Protein AF-A0A3N0ZFH2-F1 (afdb_monomer_lite)

Secondary structure (DSSP, 8-state):
----SSSSSSSSS----------------------SS------PPEE--EEEETTS-EEEEEE-SS--TT-EEEEEEE-TTS-EEEE-EEEEETTTTEEEEEE-GGGGTTPPSEEEEEEEEEE-TT--EEEEEEEEEEEE-

Foldseek 3Di:
DDPPPPPPPPPDPDDDDDDDDDDDDDDDDDDDDDDDDDPPPVLDAAEDEEEDELQDKDKDKDADPDQCVQKDKWKFKAAPVGDTLDTWDWDADRVRRMIMTIDHSVSSPPPDFAKIKIWMWIAGPVRDIDTRHIYIYTYDD

Sequence (141 aa):
MPKFFQIFKQKVCQLVLNLVFPFVFGVYPVFSQFRNAHWMRKMEPARYNIVVRRYVDHAILFGFPYDIAPYTFYAFVLDFDGNTKLSYSVQKDTINNIVQIRASRNDFANMEVGKYRWTFLQEDTAGFRVELVNGIWELQK

pLDDT: mean 70.94, std 24.06, range [27.39, 93.69]

Structure (mmCIF, N/CA/C/O backbone):
data_AF-A0A3N0ZFH2-F1
#
_entry.id   AF-A0A3N0ZFH2-F1
#
loop_
_atom_site.group_PDB
_atom_site.id
_atom_site.type_symbol
_atom_site.label_atom_id
_atom_site.label_alt_id
_atom_site.label_comp_id
_atom_site.label_asym_id
_atom_site.label_entity_id
_atom_site.label_seq_id
_atom_site.pdbx_PDB_ins_code
_atom_site.Cartn_x
_atom_site.Cartn_y
_atom_site.Cartn_z
_atom_site.occupancy
_atom_site.B_iso_or_equiv
_atom_site.auth_seq_id
_atom_site.auth_comp_id
_atom_site.auth_asym_id
_atom_site.auth_atom_id
_atom_site.pdbx_PDB_model_num
ATOM 1 N N . MET A 1 1 ? 0.952 -60.538 11.825 1.00 36.00 1 MET A N 1
ATOM 2 C CA . MET A 1 1 ? 1.764 -59.321 11.578 1.00 36.00 1 MET A CA 1
ATOM 3 C C . MET A 1 1 ? 1.663 -58.944 10.097 1.00 36.00 1 MET A C 1
ATOM 5 O O . MET A 1 1 ? 1.460 -59.843 9.292 1.00 36.00 1 MET A O 1
ATOM 9 N N . PRO A 1 2 ? 1.603 -57.650 9.745 1.00 39.22 2 PRO A N 1
ATOM 10 C CA . PRO A 1 2 ? 0.385 -57.079 9.159 1.00 39.22 2 PRO A CA 1
ATOM 11 C C . PRO A 1 2 ? 0.480 -56.704 7.664 1.00 39.22 2 PRO A C 1
ATOM 13 O O . PRO A 1 2 ? 1.391 -55.997 7.252 1.00 39.22 2 PRO A O 1
ATOM 16 N N . LYS A 1 3 ? -0.557 -57.065 6.887 1.00 40.91 3 LYS A N 1
ATOM 17 C CA . LYS A 1 3 ? -0.938 -56.472 5.581 1.00 40.91 3 LYS A CA 1
ATOM 18 C C . LYS A 1 3 ? -1.989 -55.355 5.768 1.00 40.91 3 LYS A C 1
ATOM 20 O O . LYS A 1 3 ? -3.013 -55.329 5.097 1.00 40.91 3 LYS A O 1
ATOM 25 N N . PHE A 1 4 ? -1.766 -54.460 6.734 1.00 36.56 4 PHE A N 1
ATOM 26 C CA . PHE A 1 4 ? -2.772 -53.492 7.213 1.00 36.56 4 PHE A CA 1
ATOM 27 C C . PHE A 1 4 ? -2.565 -52.049 6.712 1.00 36.56 4 PHE A C 1
ATOM 29 O O . PHE A 1 4 ? -3.235 -51.140 7.183 1.00 36.56 4 PHE A O 1
ATOM 36 N N . PHE A 1 5 ? -1.664 -51.807 5.752 1.00 37.56 5 PHE A N 1
ATOM 37 C CA . PHE A 1 5 ? -1.295 -50.438 5.345 1.00 37.56 5 PHE A CA 1
ATOM 38 C C . PHE A 1 5 ? -1.656 -50.037 3.905 1.00 37.56 5 PHE A C 1
ATOM 40 O O . PHE A 1 5 ? -1.223 -48.991 3.432 1.00 37.56 5 PHE A O 1
ATOM 47 N N . GLN A 1 6 ? -2.490 -50.816 3.209 1.00 41.28 6 GLN A N 1
ATOM 48 C CA . GLN A 1 6 ? -2.877 -50.522 1.818 1.00 41.28 6 GLN A CA 1
ATOM 49 C C . GLN A 1 6 ? -4.395 -50.473 1.553 1.00 41.28 6 GLN A C 1
ATOM 51 O O . GLN A 1 6 ? -4.811 -50.500 0.402 1.00 41.28 6 GLN A O 1
ATOM 56 N N . ILE A 1 7 ? -5.237 -50.345 2.592 1.00 39.16 7 ILE A N 1
ATOM 57 C CA . ILE A 1 7 ? -6.716 -50.325 2.463 1.00 39.16 7 ILE A CA 1
ATOM 58 C C . ILE A 1 7 ? -7.338 -49.073 3.131 1.00 39.16 7 ILE A C 1
ATOM 60 O O . ILE A 1 7 ? -8.423 -49.131 3.694 1.00 39.16 7 ILE A O 1
ATOM 64 N N . PHE A 1 8 ? -6.674 -47.907 3.094 1.00 35.28 8 PHE A N 1
ATOM 65 C CA . PHE A 1 8 ? -7.235 -46.676 3.700 1.00 35.28 8 PHE A CA 1
ATOM 66 C C . PHE A 1 8 ? -7.287 -45.428 2.804 1.00 35.28 8 PHE A C 1
ATOM 68 O O . PHE A 1 8 ? -7.629 -44.349 3.272 1.00 35.28 8 PHE A O 1
ATOM 75 N N . LYS A 1 9 ? -7.029 -45.549 1.495 1.00 37.88 9 LYS A N 1
ATOM 76 C CA . LYS A 1 9 ? -7.189 -44.426 0.543 1.00 37.88 9 LYS A CA 1
ATOM 77 C C . LYS A 1 9 ? -8.247 -44.649 -0.543 1.00 37.88 9 LYS A C 1
ATOM 79 O O . LYS A 1 9 ? -8.283 -43.911 -1.518 1.00 37.88 9 LYS A O 1
ATOM 84 N N . GLN A 1 10 ? -9.128 -45.637 -0.368 1.00 38.00 10 GLN A N 1
ATOM 85 C CA . GLN A 1 10 ? -10.000 -46.127 -1.445 1.00 38.00 10 GLN A CA 1
ATOM 86 C C . GLN A 1 10 ? -11.504 -46.158 -1.110 1.00 38.00 10 GLN A C 1
ATOM 88 O O . GLN A 1 10 ? -12.241 -46.909 -1.737 1.00 38.00 10 GLN A O 1
ATOM 93 N N . LYS A 1 11 ? -11.996 -45.370 -0.137 1.00 37.66 11 LYS A N 1
ATOM 94 C CA . LYS A 1 11 ? -13.415 -45.463 0.283 1.00 37.66 11 LYS A CA 1
ATOM 95 C C . LYS A 1 11 ? -14.246 -44.180 0.429 1.00 37.66 11 LYS A C 1
ATOM 97 O O . LYS A 1 11 ? -15.330 -44.270 0.986 1.00 37.66 11 LYS A O 1
ATOM 102 N N . VAL A 1 12 ? -13.846 -43.020 -0.109 1.00 38.72 12 VAL A N 1
ATOM 103 C CA . VAL A 1 12 ? -14.751 -41.833 -0.101 1.00 38.72 12 VAL A CA 1
ATOM 104 C C . VAL A 1 12 ? -14.803 -41.056 -1.428 1.00 38.72 12 VAL A C 1
ATOM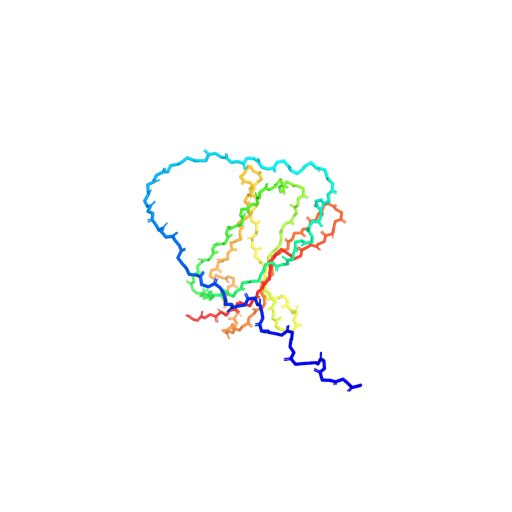 106 O O . VAL A 1 12 ? -15.517 -40.071 -1.540 1.00 38.72 12 VAL A O 1
ATOM 109 N N . CYS A 1 13 ? -14.136 -41.527 -2.484 1.00 35.16 13 CYS A N 1
ATOM 110 C CA . CYS A 1 13 ? -14.207 -40.896 -3.810 1.00 35.16 13 CYS A CA 1
ATOM 111 C C . CYS A 1 13 ? -14.944 -41.749 -4.848 1.00 35.16 13 CYS A C 1
ATOM 113 O O . CYS A 1 13 ? -14.564 -41.721 -6.002 1.00 35.16 13 CYS A O 1
ATOM 115 N N . GLN A 1 14 ? -15.972 -42.526 -4.498 1.00 33.22 14 GLN A N 1
ATOM 116 C CA . GLN A 1 14 ? -16.863 -43.077 -5.531 1.00 33.22 14 GLN A CA 1
ATOM 117 C C . GLN A 1 14 ? -18.157 -43.630 -4.918 1.00 33.22 14 GLN A C 1
ATOM 119 O O . GLN A 1 14 ? -18.269 -44.806 -4.589 1.00 33.22 14 GLN A O 1
ATOM 124 N N . LEU A 1 15 ? -19.150 -42.761 -4.771 1.00 31.73 15 LEU A N 1
ATOM 125 C CA . LEU A 1 15 ? -20.561 -43.143 -4.781 1.00 31.73 15 LEU A CA 1
ATOM 126 C C . LEU A 1 15 ? -21.279 -41.999 -5.513 1.00 31.73 15 LEU A C 1
ATOM 128 O O . LEU A 1 15 ? -21.502 -40.939 -4.944 1.00 31.73 15 LEU A O 1
ATOM 132 N N . VAL A 1 16 ? -21.215 -42.016 -6.847 1.00 33.16 16 VAL A N 1
ATOM 133 C CA . VAL A 1 16 ? -22.384 -42.274 -7.712 1.00 33.16 16 VAL A CA 1
ATOM 134 C C . VAL A 1 16 ? -23.521 -41.313 -7.344 1.00 33.16 16 VAL A C 1
ATOM 136 O O . VAL A 1 16 ? -24.203 -41.505 -6.348 1.00 33.16 16 VAL A O 1
ATOM 139 N N . LEU A 1 17 ? -23.565 -40.138 -7.972 1.00 32.22 17 LEU A N 1
ATOM 140 C CA . LEU A 1 17 ? -24.278 -39.877 -9.233 1.00 32.22 17 LEU A CA 1
ATOM 141 C C . LEU A 1 17 ? -25.799 -40.079 -9.096 1.00 32.22 17 LEU A C 1
ATOM 143 O O . LEU A 1 17 ? -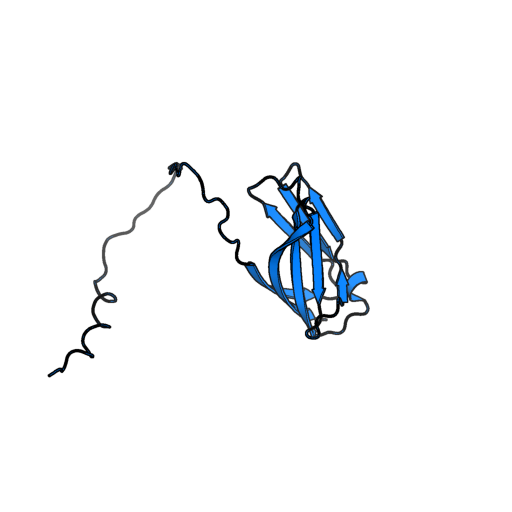26.255 -41.162 -8.750 1.00 32.22 17 LEU A O 1
ATOM 147 N N . ASN A 1 18 ? -26.531 -39.043 -9.516 1.00 27.73 18 ASN A N 1
ATOM 148 C CA . ASN A 1 18 ? -27.980 -38.947 -9.730 1.00 27.73 18 ASN A CA 1
ATOM 149 C C . ASN A 1 18 ? -28.813 -38.500 -8.527 1.00 27.73 18 ASN A C 1
ATOM 151 O O . ASN A 1 18 ? -29.126 -39.287 -7.645 1.00 27.73 18 ASN A O 1
ATOM 155 N N . LEU A 1 19 ? -29.297 -37.257 -8.589 1.00 31.22 19 LEU A N 1
ATOM 156 C CA . LEU A 1 19 ? -30.711 -36.999 -8.887 1.00 31.22 19 LEU A CA 1
ATOM 157 C C . LEU A 1 19 ? -30.931 -35.487 -9.128 1.00 31.22 19 LEU A C 1
ATOM 159 O O . LEU A 1 19 ? -30.866 -34.684 -8.210 1.00 31.22 19 LEU A O 1
ATOM 163 N N . VAL A 1 20 ? -31.208 -35.151 -10.396 1.00 30.02 20 VAL A N 1
ATOM 164 C CA . VAL A 1 20 ? -32.278 -34.225 -10.826 1.00 30.02 20 VAL A CA 1
ATOM 165 C C . VAL A 1 20 ? -32.125 -32.727 -10.483 1.00 30.02 20 VAL A C 1
ATOM 167 O O . VAL A 1 20 ? -32.481 -32.259 -9.409 1.00 30.02 20 VAL A O 1
ATOM 170 N N . PHE A 1 21 ? -31.718 -31.947 -11.495 1.00 30.16 21 PHE A N 1
ATOM 171 C CA . PHE A 1 21 ? -32.194 -30.567 -11.707 1.00 30.16 21 PHE A CA 1
ATOM 172 C C . PHE A 1 21 ? -33.730 -30.571 -11.845 1.00 30.16 21 PHE A C 1
ATOM 174 O O . PHE A 1 21 ? -34.243 -31.467 -12.520 1.00 30.16 21 PHE A O 1
ATOM 181 N N . PRO A 1 22 ? -34.471 -29.576 -11.310 1.00 40.69 22 PRO A N 1
ATOM 182 C CA . PRO A 1 22 ? -34.785 -28.419 -12.161 1.00 40.69 22 PRO A CA 1
ATOM 183 C C . PRO A 1 22 ? -35.003 -27.064 -11.432 1.00 40.69 22 PRO A C 1
ATOM 185 O O . PRO A 1 22 ? -35.370 -27.011 -10.269 1.00 40.69 22 PRO A O 1
ATOM 188 N N . PHE A 1 23 ? -34.771 -25.981 -12.189 1.00 28.92 23 PHE A N 1
ATOM 189 C CA . PHE A 1 23 ? -35.547 -24.727 -12.311 1.00 28.92 23 PHE A CA 1
ATOM 190 C C . PHE A 1 23 ? -36.161 -23.977 -11.091 1.00 28.92 23 PHE A C 1
ATOM 192 O O . PHE A 1 23 ? -36.860 -24.548 -10.270 1.00 28.92 23 PHE A O 1
ATOM 199 N N . VAL A 1 24 ? -36.080 -22.632 -11.194 1.00 30.14 24 VAL A N 1
ATOM 200 C CA . VAL A 1 24 ? -37.031 -21.579 -10.728 1.00 30.14 24 VAL A CA 1
ATOM 201 C C . VAL A 1 24 ? -36.729 -20.840 -9.405 1.00 30.14 24 VAL A C 1
ATOM 203 O O . VAL A 1 24 ? -36.769 -21.396 -8.320 1.00 30.14 24 VAL A O 1
ATOM 206 N N . PHE A 1 25 ? -36.477 -19.531 -9.583 1.00 30.78 25 PHE A N 1
ATOM 207 C CA . PHE A 1 25 ? -36.768 -18.348 -8.751 1.00 30.78 25 PHE A CA 1
ATOM 208 C C . PHE A 1 25 ? -36.785 -18.431 -7.209 1.00 30.78 25 PHE A C 1
ATOM 210 O O . PHE A 1 25 ? -37.646 -19.062 -6.614 1.00 30.78 25 PHE A O 1
ATOM 217 N N . GLY A 1 26 ? -36.035 -17.501 -6.600 1.00 27.39 26 GLY A N 1
ATOM 218 C CA . GLY A 1 26 ? -36.610 -16.588 -5.604 1.00 27.39 26 GLY A CA 1
ATOM 219 C C . GLY A 1 26 ? -36.266 -16.812 -4.124 1.00 27.39 26 GLY A C 1
ATOM 220 O O . GLY A 1 26 ? -36.519 -17.863 -3.560 1.00 27.39 26 GLY A O 1
ATOM 221 N N . VAL A 1 27 ? -35.864 -15.694 -3.505 1.00 29.73 27 VAL A N 1
ATOM 222 C CA . VAL A 1 27 ? -36.054 -15.299 -2.092 1.00 29.73 27 VAL A CA 1
ATOM 223 C C . VAL A 1 27 ? -35.124 -15.936 -1.027 1.00 29.73 27 VAL A C 1
ATOM 225 O O . VAL A 1 27 ? -35.142 -17.128 -0.751 1.00 29.73 27 VAL A O 1
ATOM 228 N N . TYR A 1 28 ? -34.327 -15.065 -0.386 1.00 34.94 28 TYR A N 1
ATOM 229 C CA . TYR A 1 28 ? -33.702 -15.205 0.952 1.00 34.94 28 TYR A CA 1
ATOM 230 C C . TYR A 1 28 ? -34.761 -15.497 2.056 1.00 34.94 28 TYR A C 1
ATOM 232 O O . TYR A 1 28 ? -35.945 -15.433 1.737 1.00 34.94 28 TYR A O 1
ATOM 240 N N . PRO A 1 29 ? -34.454 -15.681 3.368 1.00 46.41 29 PRO A N 1
ATOM 241 C CA . PRO A 1 29 ? -33.171 -15.752 4.094 1.00 46.41 29 PRO A CA 1
ATOM 242 C C . PRO A 1 29 ? -33.076 -16.961 5.063 1.00 46.41 29 PRO A C 1
ATOM 244 O O . PRO A 1 29 ? -34.089 -17.488 5.507 1.00 46.41 29 PRO A O 1
ATOM 247 N N . VAL A 1 30 ? -31.877 -17.326 5.540 1.00 34.25 30 VAL A N 1
ATOM 248 C CA . VAL A 1 30 ? -31.751 -18.035 6.834 1.00 34.25 30 VAL A CA 1
ATOM 249 C C . VAL A 1 30 ? -30.589 -17.463 7.640 1.00 34.25 30 VAL A C 1
ATOM 251 O O . VAL A 1 30 ? -29.415 -17.693 7.359 1.00 34.25 30 VAL A O 1
ATOM 254 N N . PHE A 1 31 ? -30.965 -16.709 8.671 1.00 33.09 31 PHE A N 1
ATOM 255 C CA . PHE A 1 31 ? -30.164 -16.436 9.856 1.00 33.09 31 PHE A CA 1
ATOM 256 C C . PHE A 1 31 ? -29.657 -17.753 10.457 1.00 33.09 31 PHE A C 1
ATOM 258 O O . PHE A 1 31 ? -30.455 -18.581 10.887 1.00 33.09 31 PHE A O 1
ATOM 265 N N . SER A 1 32 ? -28.342 -17.903 10.594 1.00 35.94 32 SER A N 1
ATOM 266 C CA . SER A 1 32 ? -27.758 -18.804 11.588 1.00 35.94 32 SER A CA 1
ATOM 267 C C . SER A 1 32 ? -27.092 -17.953 12.660 1.00 35.94 32 SER A C 1
ATOM 269 O O . SER A 1 32 ? -25.983 -17.451 12.480 1.00 35.94 32 SER A O 1
ATOM 271 N N . GLN A 1 33 ? -27.798 -17.787 13.778 1.00 36.84 33 GLN A N 1
ATOM 272 C CA . GLN A 1 33 ? -27.257 -17.278 15.032 1.00 36.84 33 GLN A CA 1
ATOM 273 C C . GLN A 1 33 ? -26.051 -18.127 15.464 1.00 36.84 33 GLN A C 1
ATOM 275 O O . GLN A 1 33 ? -26.216 -19.268 15.881 1.00 36.84 33 GLN A O 1
ATOM 280 N N . PHE A 1 34 ? -24.851 -17.549 15.448 1.00 31.52 34 PHE A N 1
ATOM 281 C CA . PHE A 1 34 ? -23.763 -17.983 16.322 1.00 31.52 34 PHE A CA 1
ATOM 282 C C . PHE A 1 34 ? -23.543 -16.897 17.372 1.00 31.52 34 PHE A C 1
ATOM 284 O O . PHE A 1 34 ? -22.899 -15.876 17.134 1.00 31.52 34 PHE A O 1
ATOM 291 N N . ARG A 1 35 ? -24.155 -17.115 18.539 1.00 30.50 35 ARG A N 1
ATOM 292 C CA . ARG A 1 35 ? -23.887 -16.363 19.763 1.00 30.50 35 ARG A CA 1
ATOM 293 C C . ARG A 1 35 ? -22.475 -16.680 20.261 1.00 30.50 35 ARG A C 1
ATOM 295 O O . ARG A 1 35 ? -22.145 -17.837 20.483 1.00 30.50 35 ARG A O 1
ATOM 302 N N . ASN A 1 36 ? -21.764 -15.595 20.556 1.00 32.41 36 ASN A N 1
ATOM 303 C CA . ASN A 1 36 ? -20.744 -15.429 21.591 1.00 32.41 36 ASN A CA 1
ATOM 304 C C . ASN A 1 36 ? -19.324 -15.980 21.354 1.00 32.41 36 ASN A C 1
ATOM 306 O O . ASN A 1 36 ? -19.060 -17.173 21.390 1.00 32.41 36 ASN A O 1
ATOM 310 N N . ALA A 1 37 ? -18.418 -14.996 21.263 1.00 34.59 37 ALA A N 1
ATOM 311 C CA . ALA A 1 37 ? -17.034 -14.996 21.736 1.00 34.59 37 ALA A CA 1
ATOM 312 C C . ALA A 1 37 ? -16.041 -15.971 21.080 1.00 34.59 37 ALA A C 1
ATOM 314 O O . ALA A 1 37 ? -15.707 -16.988 21.662 1.00 34.59 37 ALA A O 1
ATOM 315 N N . HIS A 1 38 ? -15.499 -15.588 19.915 1.00 32.94 38 HIS A N 1
ATOM 316 C CA . HIS A 1 38 ? -14.076 -15.767 19.543 1.00 32.94 38 HIS A CA 1
ATOM 317 C C . HIS A 1 38 ? -13.759 -15.012 18.231 1.00 32.94 38 HIS A C 1
ATOM 319 O O . HIS A 1 38 ? -13.181 -15.545 17.287 1.00 32.94 38 HIS A O 1
ATOM 325 N N . TRP A 1 39 ? -14.154 -13.737 18.149 1.00 35.19 39 TRP A N 1
ATOM 326 C CA . TRP A 1 39 ? -14.029 -12.895 16.945 1.00 35.19 39 TRP A CA 1
ATOM 327 C C . TRP A 1 39 ? -12.611 -12.360 16.682 1.00 35.19 39 TRP A C 1
ATOM 329 O O . TRP A 1 39 ? -12.440 -11.290 16.115 1.00 35.19 39 TRP A O 1
ATOM 339 N N . MET A 1 40 ? -11.586 -13.133 17.028 1.00 36.31 40 MET A N 1
ATOM 340 C CA . MET A 1 40 ? -10.283 -13.043 16.375 1.00 36.31 40 MET A CA 1
ATOM 341 C C . MET A 1 40 ? -10.091 -14.318 15.562 1.00 36.31 40 MET A C 1
ATOM 343 O O . MET A 1 40 ? -9.204 -15.128 15.826 1.00 36.31 40 MET A O 1
ATOM 347 N N . ARG A 1 41 ? -10.941 -14.513 14.541 1.00 43.78 41 ARG A N 1
ATOM 348 C CA . ARG A 1 41 ? -10.489 -15.301 13.394 1.00 43.78 41 ARG A CA 1
ATOM 349 C C . ARG A 1 41 ? -9.259 -14.567 12.897 1.00 43.78 41 ARG A C 1
ATOM 351 O O . ARG A 1 41 ? -9.379 -13.445 12.420 1.00 43.78 41 ARG A O 1
ATOM 358 N N . LYS A 1 42 ? -8.100 -15.184 13.105 1.00 45.38 42 LYS A N 1
ATOM 359 C CA . LYS A 1 42 ? -6.823 -14.832 12.499 1.00 45.38 42 LYS A CA 1
ATOM 360 C C . LYS A 1 42 ? -7.123 -14.558 11.022 1.00 45.38 42 LYS A C 1
ATOM 362 O O . LYS A 1 42 ? -7.369 -15.503 10.276 1.00 45.38 42 LYS A O 1
ATOM 367 N N . MET A 1 43 ? -7.283 -13.287 10.648 1.00 52.06 43 MET A N 1
ATOM 368 C CA . MET A 1 43 ? -7.489 -12.921 9.254 1.00 52.06 43 MET A CA 1
ATOM 369 C C . MET A 1 43 ? -6.159 -13.236 8.601 1.00 52.06 43 MET A C 1
ATOM 371 O O . MET A 1 43 ? -5.176 -12.528 8.807 1.00 52.06 43 MET A O 1
ATOM 375 N N . GLU A 1 44 ? -6.084 -14.388 7.947 1.00 60.50 44 GLU A N 1
ATOM 376 C CA . GLU A 1 44 ? -4.910 -14.688 7.154 1.00 60.50 44 GLU A CA 1
ATOM 377 C C . GLU A 1 44 ? -4.846 -13.658 6.023 1.00 60.50 44 GLU A C 1
ATOM 379 O O . GLU A 1 44 ? -5.891 -13.350 5.436 1.00 60.50 44 GLU A O 1
ATOM 384 N N . PRO A 1 45 ? -3.657 -13.103 5.729 1.00 66.44 45 PRO A N 1
ATOM 385 C CA . PRO A 1 45 ? -3.527 -12.103 4.686 1.00 66.44 45 PRO A CA 1
ATOM 386 C C . PRO A 1 45 ? -4.044 -12.674 3.369 1.00 66.44 45 PRO A C 1
ATOM 388 O O . PRO A 1 45 ? -3.604 -13.745 2.932 1.00 66.44 45 PRO A O 1
ATOM 391 N N . ALA A 1 46 ? -4.963 -11.963 2.721 1.00 73.31 46 ALA A N 1
ATOM 392 C CA . ALA A 1 46 ? -5.402 -12.348 1.392 1.00 73.31 46 ALA A CA 1
ATOM 393 C C . ALA A 1 46 ? -4.226 -12.201 0.414 1.00 73.31 46 ALA A C 1
ATOM 395 O O . ALA A 1 46 ? -3.478 -11.225 0.475 1.00 73.31 46 ALA A O 1
ATOM 396 N N . ARG A 1 47 ? -4.050 -13.180 -0.482 1.00 78.00 47 ARG A N 1
ATOM 397 C CA . ARG A 1 47 ? -2.962 -13.198 -1.468 1.00 78.00 47 ARG A CA 1
ATOM 398 C C . ARG A 1 47 ? -3.491 -12.909 -2.862 1.00 78.00 47 ARG A C 1
ATOM 400 O O . ARG A 1 47 ? -4.286 -13.697 -3.368 1.00 78.00 47 ARG A O 1
ATOM 407 N N . TYR A 1 48 ? -3.011 -11.846 -3.506 1.00 75.38 48 TYR A N 1
ATOM 408 C CA . TYR A 1 48 ? -3.377 -11.543 -4.896 1.00 75.38 48 TYR A CA 1
ATOM 409 C C . TYR A 1 48 ? -2.162 -11.303 -5.779 1.00 75.38 48 TYR A C 1
ATOM 411 O O . TYR A 1 48 ? -1.221 -10.612 -5.397 1.00 75.38 48 TYR A O 1
ATOM 419 N N . ASN A 1 49 ? -2.238 -11.804 -7.007 1.00 80.00 49 ASN A N 1
ATOM 420 C CA . ASN A 1 49 ? -1.303 -11.443 -8.060 1.00 80.00 49 ASN A CA 1
ATOM 421 C C . ASN A 1 49 ? -1.977 -10.420 -8.968 1.00 80.00 49 ASN A C 1
ATOM 423 O O . ASN A 1 49 ? -3.026 -10.711 -9.542 1.00 80.00 49 ASN A O 1
ATOM 427 N N . ILE A 1 50 ? -1.399 -9.226 -9.066 1.00 76.94 50 ILE A N 1
ATOM 428 C CA . ILE A 1 50 ? -1.977 -8.116 -9.831 1.00 76.94 50 ILE A CA 1
ATOM 429 C C . ILE A 1 50 ? -0.984 -7.718 -10.921 1.00 76.94 50 ILE A C 1
ATOM 431 O O . ILE A 1 50 ? 0.218 -7.662 -10.682 1.00 76.94 50 ILE A O 1
ATOM 435 N N . VAL A 1 51 ? -1.479 -7.446 -12.127 1.00 81.50 51 VAL A N 1
ATOM 436 C CA . VAL A 1 51 ? -0.694 -6.813 -13.194 1.00 81.50 51 VAL A CA 1
ATOM 437 C C . VAL A 1 51 ? -1.101 -5.354 -13.243 1.00 81.50 51 VAL A C 1
ATOM 439 O O . VAL A 1 51 ? -2.284 -5.045 -13.374 1.00 81.50 51 VAL A O 1
ATOM 442 N N . VAL A 1 52 ? -0.132 -4.454 -13.149 1.00 81.56 52 VAL A N 1
ATOM 443 C CA . VAL A 1 52 ? -0.396 -3.012 -13.165 1.00 81.56 52 VAL A CA 1
ATOM 444 C C . VAL A 1 52 ? 0.519 -2.382 -14.201 1.00 81.56 52 VAL A C 1
ATOM 446 O O . VAL A 1 52 ? 1.685 -2.755 -14.362 1.00 81.56 52 VAL A O 1
ATOM 449 N N . ARG A 1 53 ? -0.035 -1.412 -14.918 1.00 82.81 53 ARG A N 1
ATOM 450 C CA . ARG A 1 53 ? 0.647 -0.726 -16.011 1.00 82.81 53 ARG A CA 1
ATOM 451 C C . ARG A 1 53 ? 1.185 0.609 -15.540 1.00 82.81 53 ARG A C 1
ATOM 453 O O . ARG A 1 53 ? 0.436 1.386 -14.952 1.00 82.81 53 ARG A O 1
ATOM 460 N N . ARG A 1 54 ? 2.437 0.900 -15.893 1.00 78.69 54 ARG A N 1
ATOM 461 C CA . ARG A 1 54 ? 3.137 2.142 -15.533 1.00 78.69 54 ARG A CA 1
ATOM 462 C C . ARG A 1 54 ? 2.408 3.407 -15.982 1.00 78.69 54 ARG A C 1
ATOM 464 O O . ARG A 1 54 ? 2.460 4.420 -15.300 1.00 78.69 54 ARG A O 1
ATOM 471 N N . TYR A 1 55 ? 1.728 3.355 -17.125 1.00 79.69 55 TYR A N 1
ATOM 472 C CA . TYR A 1 55 ? 1.108 4.527 -17.752 1.00 79.69 55 TYR A CA 1
ATOM 473 C C . TYR A 1 55 ? -0.391 4.652 -17.488 1.00 79.69 55 TYR A C 1
ATOM 475 O O . TYR A 1 55 ? -1.081 5.378 -18.199 1.00 79.69 55 TYR A O 1
ATOM 483 N N . VAL A 1 56 ? -0.920 3.963 -16.488 1.00 82.44 56 VAL A N 1
ATOM 484 C CA . VAL A 1 56 ? -2.343 4.020 -16.150 1.00 82.44 56 VAL A CA 1
ATOM 485 C C . VAL A 1 56 ? -2.459 4.379 -14.676 1.00 82.44 56 VAL A C 1
ATOM 487 O O . VAL A 1 56 ? -1.657 3.914 -13.872 1.00 82.44 56 VAL A O 1
ATOM 490 N N . ASP A 1 57 ? -3.417 5.237 -14.341 1.00 85.19 57 ASP A N 1
ATOM 491 C CA . ASP A 1 57 ? -3.776 5.486 -12.948 1.00 85.19 57 ASP A CA 1
ATOM 492 C C . ASP A 1 57 ? -4.618 4.310 -12.451 1.00 85.19 57 ASP A C 1
ATOM 494 O O . ASP A 1 57 ? -5.541 3.864 -13.135 1.00 85.19 57 ASP A O 1
ATOM 498 N N . HIS A 1 58 ? -4.314 3.809 -11.257 1.00 81.81 58 HIS A N 1
ATOM 499 C CA . HIS A 1 58 ? -5.015 2.670 -10.674 1.00 81.81 58 HIS A CA 1
ATOM 500 C C . HIS A 1 58 ? -5.654 3.074 -9.360 1.00 81.81 58 HIS A C 1
ATOM 502 O O . HIS A 1 58 ? -5.068 3.787 -8.544 1.00 81.81 58 HIS A O 1
ATOM 508 N N . ALA A 1 59 ? -6.866 2.581 -9.141 1.00 85.69 59 ALA A N 1
ATOM 509 C CA . ALA A 1 59 ? -7.536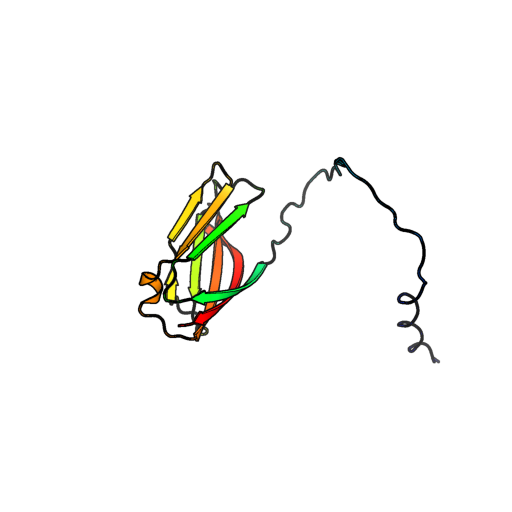 2.692 -7.864 1.00 85.69 59 ALA A CA 1
ATOM 510 C C . ALA A 1 59 ? -8.022 1.313 -7.437 1.00 85.69 59 ALA A C 1
ATOM 512 O O . ALA A 1 59 ? -8.673 0.613 -8.210 1.00 85.69 59 ALA A O 1
ATOM 513 N N . ILE A 1 60 ? -7.716 0.944 -6.198 1.00 84.44 60 ILE A N 1
ATOM 514 C CA . ILE A 1 60 ? -8.215 -0.283 -5.583 1.00 84.44 60 ILE A CA 1
ATOM 515 C C . ILE A 1 60 ? -9.107 0.121 -4.417 1.00 84.44 60 ILE A C 1
ATOM 517 O O . ILE A 1 60 ? -8.724 0.949 -3.591 1.00 84.44 60 ILE A O 1
ATOM 521 N N . LEU A 1 61 ? -10.308 -0.445 -4.380 1.00 88.31 61 LEU A N 1
ATOM 522 C CA . LEU A 1 61 ? -11.302 -0.203 -3.343 1.00 88.31 61 LEU A CA 1
ATOM 523 C C . LEU A 1 61 ? -11.442 -1.459 -2.487 1.00 88.31 61 LEU A C 1
ATOM 525 O O . LEU A 1 61 ? -11.694 -2.543 -3.010 1.00 88.31 61 LEU A O 1
ATOM 529 N N . PHE A 1 62 ? -11.313 -1.295 -1.177 1.00 86.31 62 PHE A N 1
ATOM 530 C CA . PHE A 1 62 ? -11.539 -2.339 -0.186 1.00 86.31 62 PHE A CA 1
ATOM 531 C C . PHE A 1 62 ? -12.773 -1.982 0.630 1.00 86.31 62 PHE A C 1
ATOM 533 O O . PHE A 1 62 ? -12.779 -0.968 1.322 1.00 86.31 62 PHE A O 1
ATOM 540 N N . GLY A 1 63 ? -13.816 -2.806 0.532 1.00 88.00 63 GLY A N 1
ATOM 541 C CA . GLY A 1 63 ? -15.000 -2.705 1.380 1.00 88.00 63 GLY A CA 1
ATOM 542 C C . GLY A 1 63 ? -14.864 -3.611 2.597 1.00 88.00 63 GLY A C 1
ATOM 543 O O . GLY A 1 63 ? -14.521 -4.787 2.457 1.00 88.00 63 GLY A O 1
ATOM 544 N N . PHE A 1 64 ? -15.149 -3.072 3.778 1.00 86.19 64 PHE A N 1
ATOM 545 C CA . PHE A 1 64 ? -15.067 -3.798 5.037 1.00 86.19 64 PHE A CA 1
ATOM 546 C C . PHE A 1 64 ? -16.461 -4.043 5.622 1.00 86.19 64 PHE A C 1
ATOM 548 O O . PHE A 1 64 ? -17.292 -3.137 5.643 1.00 86.19 64 PHE A O 1
ATOM 555 N N . PRO A 1 65 ? -16.737 -5.254 6.137 1.00 87.19 65 PRO A N 1
ATOM 556 C CA . PRO A 1 65 ? -18.018 -5.565 6.769 1.00 87.19 65 PRO A CA 1
ATOM 557 C C . PRO A 1 65 ? -18.102 -5.092 8.234 1.00 87.19 65 PRO A C 1
ATOM 559 O O . PRO A 1 65 ? -19.060 -5.426 8.925 1.00 87.19 65 PRO A O 1
ATOM 562 N N . TYR A 1 66 ? -17.092 -4.376 8.731 1.00 85.69 66 TYR A N 1
ATOM 563 C CA . TYR A 1 66 ? -16.971 -3.914 10.113 1.00 85.69 66 TYR A CA 1
ATOM 564 C C . TYR A 1 66 ? -16.559 -2.440 10.159 1.00 85.69 66 TYR A C 1
ATOM 566 O O . TYR A 1 66 ? -16.089 -1.900 9.159 1.00 85.69 66 TYR A O 1
ATOM 574 N N . ASP A 1 67 ? -16.727 -1.808 11.323 1.00 88.94 67 ASP A N 1
ATOM 575 C CA . ASP A 1 67 ? -16.354 -0.408 11.537 1.00 88.94 67 ASP A CA 1
ATOM 576 C C . ASP A 1 67 ? -14.837 -0.210 11.428 1.00 88.94 67 ASP A C 1
ATOM 578 O O . ASP A 1 67 ? -14.054 -0.811 12.170 1.00 88.94 67 ASP A O 1
ATOM 582 N N . ILE A 1 68 ? -14.433 0.651 10.494 1.00 90.62 68 ILE A N 1
ATOM 583 C CA . ILE A 1 68 ? -13.031 0.979 10.233 1.00 90.62 68 ILE A CA 1
ATOM 584 C C . ILE A 1 68 ? -12.575 2.310 10.843 1.00 90.62 68 ILE A C 1
ATOM 586 O O . ILE A 1 68 ? -11.419 2.711 10.663 1.00 90.62 68 ILE A O 1
ATOM 590 N N . ALA A 1 69 ? -13.451 3.018 11.560 1.00 90.44 69 ALA A N 1
ATOM 591 C CA . ALA A 1 69 ? -13.130 4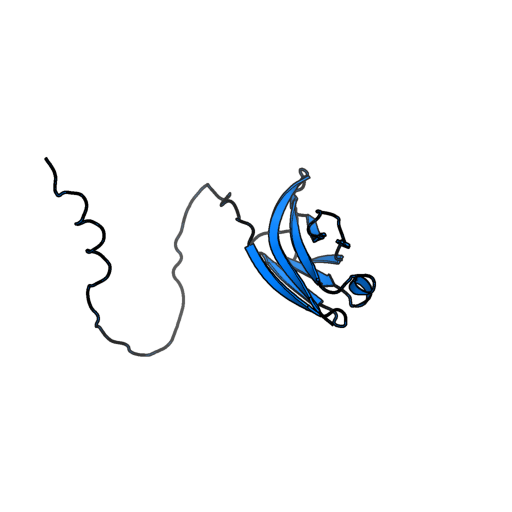.278 12.219 1.00 90.44 69 ALA A CA 1
ATOM 592 C C . ALA A 1 69 ? -11.856 4.224 13.087 1.00 90.44 69 ALA A C 1
ATOM 594 O O . ALA A 1 69 ? -11.018 5.116 12.900 1.00 90.44 69 ALA A O 1
ATOM 595 N N . PRO A 1 70 ? -11.627 3.201 13.942 1.00 92.00 70 PRO A N 1
ATOM 596 C CA . PRO A 1 70 ? -10.471 3.191 14.840 1.00 92.00 70 PRO A CA 1
ATOM 597 C C . PRO A 1 70 ? -9.151 2.822 14.150 1.00 92.00 70 PRO A C 1
ATOM 599 O O . PRO A 1 70 ? -8.100 2.913 14.778 1.00 92.00 70 PRO A O 1
ATOM 602 N N . TYR A 1 71 ? -9.181 2.393 12.885 1.00 91.69 71 TYR A N 1
ATOM 603 C CA . TYR A 1 71 ? -7.997 1.877 12.206 1.00 91.69 71 TYR A CA 1
ATOM 604 C C . TYR A 1 71 ? -7.352 2.897 11.269 1.00 91.69 71 TYR A C 1
ATOM 606 O O . TYR A 1 71 ? -8.027 3.688 10.597 1.00 91.69 71 TYR A O 1
ATOM 614 N N . THR A 1 72 ? -6.029 2.822 11.179 1.00 92.88 72 THR A N 1
ATOM 615 C CA . THR A 1 72 ? -5.226 3.508 10.167 1.00 92.88 72 THR A CA 1
ATOM 616 C C . THR A 1 72 ? -4.789 2.500 9.117 1.00 92.88 72 THR A C 1
ATOM 618 O O . THR A 1 72 ? -4.483 1.355 9.435 1.00 92.88 72 THR A O 1
ATOM 621 N N . PHE A 1 73 ? -4.771 2.911 7.853 1.00 93.12 7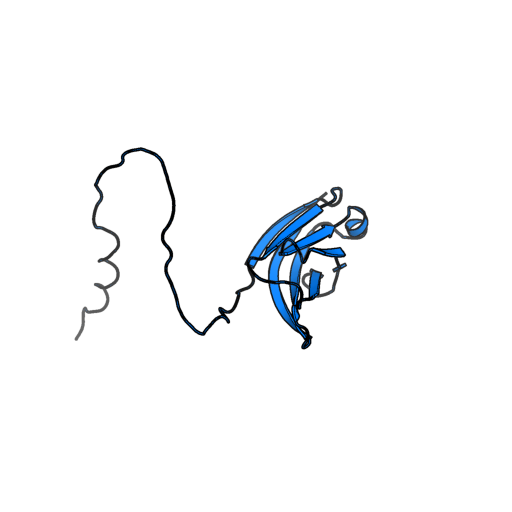3 PHE A N 1
ATOM 622 C CA . PHE A 1 73 ? -4.453 2.022 6.744 1.00 93.12 73 PHE A CA 1
ATOM 623 C C . PHE A 1 73 ? -3.238 2.515 5.982 1.00 93.12 73 PHE A C 1
ATOM 625 O O . PHE A 1 73 ? -3.083 3.714 5.748 1.00 93.12 73 PHE A O 1
ATOM 632 N N . TYR A 1 74 ? -2.415 1.568 5.549 1.00 91.94 74 TYR A N 1
ATOM 633 C CA . TYR A 1 74 ? -1.206 1.849 4.797 1.00 91.94 74 TYR A CA 1
ATOM 634 C C . TYR A 1 74 ? -1.069 0.908 3.616 1.00 91.94 74 TYR A C 1
ATOM 636 O O . TYR A 1 74 ? -1.428 -0.263 3.699 1.00 91.94 74 TYR A O 1
ATOM 644 N N . ALA A 1 75 ? -0.504 1.410 2.528 1.00 90.88 75 ALA A N 1
ATOM 645 C CA . ALA A 1 75 ? -0.304 0.641 1.317 1.00 90.88 75 ALA A CA 1
ATOM 646 C C . ALA A 1 75 ? 1.084 0.929 0.755 1.00 90.88 75 ALA A C 1
ATOM 648 O O . ALA A 1 75 ? 1.419 2.082 0.478 1.00 90.88 75 ALA A O 1
ATOM 649 N N . PHE A 1 76 ? 1.881 -0.124 0.596 1.00 90.88 76 PHE A N 1
ATOM 650 C CA . PHE A 1 76 ? 3.277 -0.013 0.194 1.00 90.88 76 PHE A CA 1
ATOM 651 C C . PHE A 1 76 ? 3.634 -1.022 -0.883 1.00 90.88 76 PHE A C 1
ATOM 653 O O . PHE A 1 76 ? 3.059 -2.111 -0.977 1.00 90.88 76 PHE A O 1
ATOM 660 N N . VAL A 1 77 ? 4.652 -0.661 -1.651 1.00 88.62 77 VAL A N 1
ATOM 661 C CA . VAL A 1 77 ? 5.318 -1.530 -2.610 1.00 88.62 77 VAL A CA 1
ATOM 662 C C . VAL A 1 77 ? 6.765 -1.665 -2.179 1.00 88.62 77 VAL A C 1
ATOM 664 O O . VAL A 1 77 ? 7.463 -0.664 -2.004 1.00 88.62 77 VAL A O 1
ATOM 667 N N . LEU A 1 78 ? 7.206 -2.903 -2.018 1.00 89.19 78 LEU A N 1
ATOM 668 C CA . LEU A 1 78 ? 8.559 -3.275 -1.646 1.00 89.19 78 LEU A CA 1
ATOM 669 C C . LEU A 1 78 ? 9.242 -3.967 -2.830 1.00 89.19 78 LEU A C 1
ATOM 671 O O . LEU A 1 78 ? 8.596 -4.685 -3.604 1.00 89.19 78 LEU A O 1
ATOM 675 N N . ASP A 1 79 ? 10.553 -3.788 -2.959 1.00 87.00 79 ASP A N 1
ATOM 676 C CA . ASP A 1 79 ? 11.366 -4.724 -3.737 1.00 87.00 79 ASP A CA 1
ATOM 677 C C . ASP A 1 79 ? 11.556 -6.053 -2.979 1.00 87.00 79 ASP A C 1
ATOM 679 O O . ASP A 1 79 ? 11.108 -6.226 -1.842 1.00 87.00 79 ASP A O 1
ATOM 683 N N . PHE A 1 80 ? 12.189 -7.028 -3.633 1.00 83.88 80 PHE A N 1
ATOM 684 C CA . PHE A 1 80 ? 12.475 -8.326 -3.015 1.00 83.88 80 PHE A CA 1
ATOM 685 C C . PHE A 1 80 ? 13.571 -8.267 -1.943 1.00 83.88 80 PHE A C 1
ATOM 687 O O . PHE A 1 80 ? 13.681 -9.208 -1.159 1.00 83.88 80 PHE A O 1
ATOM 694 N N . ASP A 1 81 ? 14.305 -7.158 -1.860 1.00 85.69 81 ASP A N 1
ATOM 695 C CA . ASP A 1 81 ? 15.266 -6.878 -0.792 1.00 85.69 81 ASP A CA 1
ATOM 696 C C . ASP A 1 81 ? 14.588 -6.233 0.435 1.00 85.69 81 ASP A C 1
ATOM 698 O O . ASP A 1 81 ? 15.221 -6.029 1.469 1.00 85.69 81 ASP A O 1
ATOM 702 N N . GLY A 1 82 ? 13.281 -5.946 0.351 1.00 80.94 82 GLY A N 1
ATOM 703 C CA . GLY A 1 82 ? 12.474 -5.385 1.433 1.00 80.94 82 GLY A CA 1
ATOM 704 C C . GLY A 1 82 ? 12.490 -3.858 1.516 1.00 80.94 82 GLY A C 1
ATOM 705 O O . GLY A 1 82 ? 11.909 -3.301 2.447 1.00 80.94 82 GLY A O 1
ATOM 706 N N . ASN A 1 83 ? 13.101 -3.164 0.555 1.00 86.31 83 ASN A N 1
ATOM 707 C CA . ASN A 1 83 ? 13.121 -1.707 0.520 1.00 86.31 83 ASN A CA 1
ATOM 708 C C . ASN A 1 83 ? 11.812 -1.157 -0.045 1.00 86.31 83 ASN A C 1
ATOM 710 O O . ASN A 1 83 ? 11.331 -1.595 -1.094 1.00 86.31 83 ASN A O 1
ATOM 714 N N . THR A 1 84 ? 11.274 -0.124 0.603 1.00 86.75 84 THR A N 1
ATOM 715 C CA . THR A 1 84 ? 10.100 0.597 0.106 1.00 86.75 84 THR A CA 1
ATOM 716 C C . THR A 1 84 ? 10.428 1.321 -1.193 1.00 86.75 84 THR A C 1
ATOM 718 O O . THR A 1 84 ? 11.253 2.232 -1.221 1.00 86.75 84 THR A O 1
ATOM 721 N N . LYS A 1 85 ? 9.752 0.930 -2.275 1.00 88.38 85 LYS A N 1
ATOM 722 C CA . LYS A 1 85 ? 9.806 1.618 -3.569 1.00 88.38 85 LYS A CA 1
ATOM 723 C C . LYS A 1 85 ? 8.714 2.659 -3.700 1.00 88.38 85 LYS A C 1
ATOM 725 O O . LYS A 1 85 ? 8.978 3.714 -4.262 1.00 88.38 85 LYS A O 1
ATOM 730 N N . LEU A 1 86 ? 7.521 2.372 -3.178 1.00 85.69 86 LEU A N 1
ATOM 731 C CA . LEU A 1 86 ? 6.396 3.301 -3.187 1.00 85.69 86 LEU A CA 1
ATOM 732 C C . LEU A 1 86 ? 5.547 3.190 -1.930 1.00 85.69 86 LEU A C 1
ATOM 734 O O . LEU A 1 86 ? 5.367 2.108 -1.371 1.00 85.69 86 LEU A O 1
ATOM 738 N N . SER A 1 87 ? 4.959 4.324 -1.573 1.00 86.31 87 SER A N 1
ATOM 739 C CA . SER A 1 87 ? 3.914 4.450 -0.566 1.00 86.31 87 SER A CA 1
ATOM 740 C C . SER A 1 87 ? 2.710 5.095 -1.232 1.00 86.31 87 SER A C 1
ATOM 742 O O . SER A 1 87 ? 2.835 6.176 -1.804 1.00 86.31 87 SER A O 1
ATOM 744 N N . TYR A 1 88 ? 1.555 4.440 -1.179 1.00 83.25 88 TYR A N 1
ATOM 745 C CA . TYR A 1 88 ? 0.353 4.950 -1.825 1.00 83.25 88 TYR A CA 1
ATOM 746 C C . TYR A 1 88 ? -0.436 5.901 -0.944 1.00 83.25 88 TYR A C 1
ATOM 748 O O . TYR A 1 88 ? -0.456 5.782 0.283 1.00 83.25 88 TYR A O 1
ATOM 756 N N . SER A 1 89 ? -1.161 6.805 -1.602 1.00 85.31 89 SER A N 1
ATOM 757 C CA . SER A 1 89 ? -2.194 7.585 -0.938 1.00 85.31 89 SER A CA 1
ATOM 758 C C . SER A 1 89 ? -3.378 6.677 -0.614 1.00 85.31 89 SER A C 1
ATOM 760 O O . SER A 1 89 ? -3.947 6.026 -1.498 1.00 85.31 89 SER A O 1
ATOM 762 N N . VAL A 1 90 ? -3.741 6.644 0.665 1.00 91.06 90 VAL A N 1
ATOM 763 C CA . VAL A 1 90 ? -4.869 5.873 1.178 1.00 91.06 90 VAL A CA 1
ATOM 764 C C . VAL A 1 90 ? -5.937 6.844 1.663 1.00 91.06 90 VAL A C 1
ATOM 766 O O . VAL A 1 90 ? -5.688 7.677 2.532 1.00 91.06 90 VAL A O 1
ATOM 769 N N . GLN A 1 91 ? -7.131 6.745 1.089 1.00 92.94 91 GLN A N 1
ATOM 770 C CA . GLN A 1 91 ? -8.303 7.513 1.492 1.00 92.94 91 GLN A CA 1
ATOM 771 C C . GLN A 1 91 ? -9.274 6.591 2.219 1.00 92.94 91 GLN A C 1
ATOM 773 O O . GLN A 1 91 ? -9.641 5.535 1.705 1.00 92.94 91 GLN A O 1
ATOM 778 N N . LYS A 1 92 ? -9.679 6.989 3.425 1.00 93.69 92 LYS A N 1
ATOM 779 C CA . LYS A 1 92 ? -10.610 6.237 4.266 1.00 93.69 92 LYS A CA 1
ATOM 780 C C . LYS A 1 92 ? -11.972 6.924 4.267 1.00 93.69 92 LYS A C 1
ATOM 782 O O . LYS A 1 92 ? -12.065 8.085 4.652 1.00 93.69 92 LYS A O 1
ATOM 787 N N . ASP A 1 93 ? -13.006 6.185 3.890 1.00 93.19 93 ASP A N 1
ATOM 788 C CA . ASP A 1 93 ? -14.406 6.565 4.045 1.00 93.19 93 ASP A CA 1
ATOM 789 C C . ASP A 1 93 ? -15.032 5.701 5.145 1.00 93.19 93 ASP A C 1
ATOM 791 O O . ASP A 1 93 ? -15.364 4.530 4.947 1.00 93.19 93 ASP A O 1
ATOM 795 N N . THR A 1 94 ? -15.171 6.290 6.330 1.00 91.31 94 THR A N 1
ATOM 796 C CA . THR A 1 94 ? -15.729 5.616 7.507 1.00 91.31 94 THR A CA 1
ATOM 797 C C . THR A 1 94 ? -17.241 5.446 7.435 1.00 91.31 94 THR A C 1
ATOM 799 O O . THR A 1 94 ? -17.775 4.599 8.136 1.00 91.31 94 THR A O 1
ATOM 802 N N . ILE A 1 95 ? -17.946 6.233 6.616 1.00 91.62 95 ILE A N 1
ATOM 803 C CA . ILE A 1 95 ? -19.408 6.142 6.508 1.00 91.62 95 ILE A CA 1
ATOM 804 C C . ILE A 1 95 ? -19.773 4.874 5.739 1.00 91.62 95 ILE A C 1
ATOM 806 O O . ILE A 1 95 ? -20.651 4.120 6.150 1.00 91.62 95 ILE A O 1
ATOM 810 N N . ASN A 1 96 ? -19.060 4.623 4.641 1.00 92.25 96 ASN A N 1
ATOM 811 C CA . ASN A 1 96 ? -19.301 3.464 3.787 1.00 92.25 96 ASN A CA 1
ATOM 812 C C . ASN A 1 96 ? -18.432 2.246 4.146 1.00 92.25 96 ASN A C 1
ATOM 814 O O . ASN A 1 96 ? -18.566 1.201 3.514 1.00 92.25 96 ASN A O 1
ATOM 818 N N . ASN A 1 97 ? -17.548 2.366 5.145 1.00 89.94 97 ASN A N 1
ATOM 819 C CA . ASN A 1 97 ? -16.526 1.372 5.493 1.00 89.94 97 ASN A CA 1
ATOM 820 C C . ASN A 1 97 ? -15.662 0.963 4.289 1.00 89.94 97 ASN A C 1
ATOM 822 O O . ASN A 1 97 ? -15.400 -0.219 4.053 1.00 89.94 97 ASN A O 1
ATOM 826 N N . ILE A 1 98 ? -15.224 1.956 3.511 1.00 91.69 98 ILE A N 1
ATOM 827 C CA . ILE A 1 98 ? -14.411 1.757 2.310 1.00 91.69 98 ILE A CA 1
ATOM 828 C C . ILE A 1 98 ? -13.035 2.387 2.502 1.00 91.69 98 ILE A C 1
ATOM 830 O O . ILE A 1 98 ? -12.899 3.514 2.977 1.00 91.69 98 ILE A O 1
ATOM 834 N N . VAL A 1 99 ? -12.003 1.674 2.065 1.00 91.69 99 VAL A N 1
ATOM 835 C CA . VAL A 1 99 ? -10.655 2.217 1.905 1.00 91.69 99 VAL A CA 1
ATOM 836 C C . VAL A 1 99 ? -10.297 2.218 0.428 1.00 91.69 99 VAL A C 1
ATOM 838 O O . VAL A 1 99 ? -10.341 1.185 -0.237 1.00 91.69 99 VAL A O 1
ATOM 841 N N . GLN A 1 100 ? -9.931 3.386 -0.088 1.00 91.31 100 GLN A N 1
ATOM 842 C CA . GLN A 1 100 ? -9.466 3.562 -1.453 1.00 91.31 100 GLN A CA 1
ATOM 843 C C . GLN A 1 100 ? -7.957 3.786 -1.468 1.00 91.31 100 GLN A C 1
ATOM 845 O O . GLN A 1 100 ? -7.453 4.742 -0.884 1.00 91.31 100 GLN A O 1
ATOM 850 N N . ILE A 1 101 ? -7.242 2.940 -2.200 1.00 89.69 101 ILE A N 1
ATOM 851 C CA . ILE A 1 101 ? -5.828 3.128 -2.516 1.00 89.69 101 ILE A CA 1
ATOM 852 C C . ILE A 1 101 ? -5.756 3.743 -3.907 1.00 89.69 101 ILE A C 1
ATOM 854 O O . ILE A 1 101 ? -6.310 3.177 -4.853 1.00 89.69 101 ILE A O 1
ATOM 858 N N . ARG A 1 102 ? -5.100 4.897 -4.036 1.00 87.19 102 ARG A N 1
ATOM 859 C CA . ARG A 1 102 ? -4.879 5.556 -5.328 1.00 87.19 102 ARG A CA 1
ATOM 860 C C . ARG A 1 102 ? -3.403 5.534 -5.676 1.00 87.19 102 ARG A C 1
ATOM 862 O O . ARG A 1 102 ? -2.562 5.921 -4.867 1.00 87.19 102 ARG A O 1
ATOM 869 N N . ALA A 1 103 ? -3.136 5.111 -6.899 1.00 84.38 103 ALA A N 1
ATOM 870 C CA . ALA A 1 103 ? -1.825 5.100 -7.500 1.00 84.38 103 ALA A CA 1
ATOM 871 C C . ALA A 1 103 ? -1.871 5.895 -8.802 1.00 84.38 103 ALA A C 1
ATOM 873 O O . ALA A 1 103 ? -2.648 5.571 -9.704 1.00 84.38 103 ALA A O 1
ATOM 874 N N . SER A 1 104 ? -1.052 6.933 -8.900 1.00 85.44 104 SER A N 1
ATOM 875 C CA . SER A 1 104 ? -0.918 7.717 -10.118 1.00 85.44 104 SER A CA 1
ATOM 876 C C . SER A 1 104 ? 0.195 7.160 -10.997 1.00 85.44 104 SER A C 1
ATOM 878 O O . SER A 1 104 ? 1.210 6.668 -10.510 1.00 85.44 104 SER A O 1
ATOM 880 N N . ARG A 1 105 ? 0.065 7.339 -12.312 1.00 85.56 105 ARG A N 1
ATOM 881 C CA . ARG A 1 105 ? 1.147 7.170 -13.288 1.00 85.56 105 ARG A CA 1
ATOM 882 C C . ARG A 1 105 ? 2.468 7.786 -12.814 1.00 85.56 105 ARG A C 1
ATOM 884 O O . ARG A 1 105 ? 3.527 7.201 -13.037 1.00 85.56 105 ARG A O 1
ATOM 891 N N . ASN A 1 106 ? 2.411 8.966 -12.195 1.00 84.81 106 ASN A N 1
ATOM 892 C CA . ASN A 1 106 ? 3.607 9.683 -11.754 1.00 84.81 106 ASN A CA 1
ATOM 893 C C . ASN A 1 106 ? 4.354 8.951 -10.633 1.00 84.81 106 ASN A C 1
ATOM 895 O O . ASN A 1 106 ? 5.577 9.049 -10.570 1.00 84.81 106 ASN A O 1
ATOM 899 N N . ASP A 1 107 ? 3.656 8.154 -9.822 1.00 83.56 107 ASP A N 1
ATOM 900 C CA . ASP A 1 107 ? 4.277 7.344 -8.770 1.00 83.56 107 ASP A CA 1
ATOM 901 C C . ASP A 1 107 ? 5.222 6.299 -9.389 1.00 83.56 107 ASP A C 1
ATOM 903 O O . ASP A 1 107 ? 6.277 5.986 -8.849 1.00 83.56 107 ASP A O 1
ATOM 907 N N . PHE A 1 108 ? 4.909 5.820 -10.596 1.00 83.06 108 PHE A N 1
ATOM 908 C CA . PHE A 1 108 ? 5.705 4.822 -11.317 1.00 83.06 108 PHE A CA 1
ATOM 909 C C . PHE A 1 108 ? 6.787 5.418 -12.215 1.00 83.06 108 PHE A C 1
ATOM 911 O O . PHE A 1 108 ? 7.480 4.682 -12.925 1.00 83.06 108 PHE A O 1
ATOM 918 N N . ALA A 1 109 ? 6.942 6.743 -12.236 1.00 80.69 109 ALA A N 1
ATOM 919 C CA . ALA A 1 109 ? 7.821 7.418 -13.185 1.00 80.69 109 ALA A CA 1
ATOM 920 C C . ALA A 1 109 ? 9.292 7.004 -13.041 1.00 80.69 109 ALA A C 1
ATOM 922 O O . ALA A 1 109 ? 9.994 6.988 -14.045 1.00 80.69 109 ALA A O 1
ATOM 923 N N . ASN A 1 110 ? 9.732 6.583 -11.854 1.00 83.62 110 ASN A N 1
ATOM 924 C CA . ASN A 1 110 ? 11.117 6.169 -11.596 1.00 83.62 110 ASN A CA 1
ATOM 925 C C . ASN A 1 110 ? 11.265 4.675 -11.275 1.00 83.62 110 ASN A C 1
ATOM 927 O O . ASN A 1 110 ? 12.364 4.221 -10.974 1.00 83.62 110 ASN A O 1
ATOM 931 N N . MET A 1 111 ? 10.177 3.902 -11.329 1.00 85.25 111 MET A N 1
ATOM 932 C CA . MET A 1 111 ? 10.241 2.462 -11.097 1.00 85.25 111 MET A CA 1
ATOM 933 C C . MET A 1 111 ? 10.694 1.712 -12.349 1.00 85.25 111 MET A C 1
ATOM 935 O O . MET A 1 111 ? 10.290 2.022 -13.476 1.00 85.25 111 MET A O 1
ATOM 939 N N . GLU A 1 112 ? 11.511 0.687 -12.135 1.00 88.50 112 GLU A N 1
ATOM 940 C CA . GLU A 1 112 ? 11.918 -0.247 -13.177 1.00 88.50 112 GLU A CA 1
ATOM 941 C C . GLU A 1 112 ? 10.789 -1.237 -13.495 1.00 88.50 112 GLU A C 1
ATOM 943 O O . GLU A 1 112 ? 9.940 -1.548 -12.668 1.00 88.50 112 GLU A O 1
ATOM 948 N N . VAL A 1 113 ? 10.747 -1.731 -14.729 1.00 88.69 113 VAL A N 1
ATOM 949 C CA . VAL A 1 113 ? 9.807 -2.797 -15.107 1.00 88.69 113 VAL A CA 1
ATOM 950 C C . VAL A 1 113 ? 10.264 -4.077 -14.419 1.00 88.69 113 VAL A C 1
ATOM 952 O O . VAL A 1 113 ? 11.430 -4.448 -14.535 1.00 88.69 113 VAL A O 1
ATOM 955 N N . GLY A 1 114 ? 9.367 -4.762 -13.717 1.00 89.31 114 GLY A N 1
ATOM 956 C CA . GLY A 1 114 ? 9.759 -5.922 -12.928 1.00 89.31 114 GLY A CA 1
ATOM 957 C C . GLY A 1 114 ? 8.690 -6.392 -11.958 1.00 89.31 114 GLY A C 1
ATOM 958 O O . GLY A 1 114 ? 7.545 -5.943 -11.992 1.00 89.31 114 GLY A O 1
ATOM 959 N N . LYS A 1 115 ? 9.079 -7.330 -11.095 1.00 90.56 115 LYS A N 1
ATOM 960 C CA . LYS A 1 115 ? 8.214 -7.878 -10.051 1.00 90.56 115 LYS A CA 1
ATOM 961 C C . LYS A 1 115 ? 8.502 -7.190 -8.721 1.00 90.56 115 LYS A C 1
ATOM 963 O O . LYS A 1 115 ? 9.658 -6.995 -8.359 1.00 90.56 115 LYS A O 1
ATOM 968 N N . TYR A 1 116 ? 7.441 -6.893 -7.990 1.00 90.12 116 TYR A N 1
ATOM 969 C CA . TYR A 1 116 ? 7.450 -6.225 -6.698 1.00 90.12 116 TYR A CA 1
ATOM 970 C C . TYR A 1 116 ? 6.508 -6.938 -5.735 1.00 90.12 116 TYR A C 1
ATOM 972 O O . TYR A 1 116 ? 5.560 -7.609 -6.151 1.00 90.12 116 TYR A O 1
ATOM 980 N N . ARG A 1 117 ? 6.743 -6.773 -4.435 1.00 89.88 117 ARG A N 1
ATOM 981 C CA . ARG A 1 117 ? 5.786 -7.179 -3.406 1.00 89.88 117 ARG A CA 1
ATOM 982 C C . ARG A 1 117 ? 4.921 -5.980 -3.061 1.00 89.88 117 ARG A C 1
ATOM 984 O O . ARG A 1 117 ? 5.442 -4.927 -2.717 1.00 89.88 117 ARG A O 1
ATOM 991 N N . TRP A 1 118 ? 3.609 -6.140 -3.096 1.00 88.56 118 TRP A N 1
ATOM 992 C CA . TRP A 1 118 ? 2.691 -5.123 -2.597 1.00 88.56 118 TRP A CA 1
ATOM 993 C C . TRP A 1 118 ? 2.059 -5.599 -1.289 1.00 88.56 118 TRP A C 1
ATOM 995 O O . TRP A 1 118 ? 1.854 -6.801 -1.084 1.00 88.56 118 TRP A O 1
ATOM 1005 N N . THR A 1 119 ? 1.806 -4.666 -0.376 1.00 89.50 119 THR A N 1
ATOM 1006 C CA . THR A 1 119 ? 1.202 -4.956 0.926 1.00 89.50 119 THR A CA 1
ATOM 1007 C C . THR A 1 119 ? 0.224 -3.862 1.326 1.00 89.50 119 THR A C 1
ATOM 1009 O O . THR A 1 119 ? 0.465 -2.676 1.088 1.00 89.50 119 THR A O 1
ATOM 1012 N N . PHE A 1 120 ? -0.881 -4.277 1.933 1.00 90.06 120 PHE A N 1
ATOM 1013 C CA . PHE A 1 120 ? -1.898 -3.417 2.509 1.00 90.06 120 PHE A CA 1
ATOM 1014 C C . PHE A 1 120 ? -2.078 -3.782 3.979 1.00 90.06 120 PHE A C 1
ATOM 1016 O O . PHE A 1 120 ? -2.399 -4.923 4.324 1.00 90.06 120 PHE A O 1
ATOM 1023 N N . LEU A 1 121 ? -1.825 -2.802 4.839 1.00 91.31 121 LEU A N 1
ATOM 1024 C CA . LEU A 1 121 ? -1.754 -2.953 6.281 1.00 91.31 121 LEU A CA 1
ATOM 1025 C C . LEU A 1 121 ? -2.880 -2.185 6.955 1.00 91.31 121 LEU A C 1
ATOM 1027 O O . LEU A 1 121 ? -3.254 -1.094 6.522 1.00 91.31 121 LEU A O 1
ATOM 1031 N N . GLN A 1 122 ? -3.325 -2.731 8.075 1.00 91.94 122 GLN A N 1
ATOM 1032 C CA . GLN A 1 122 ? -4.168 -2.064 9.050 1.00 91.94 122 GLN A CA 1
ATOM 1033 C C . GLN A 1 122 ? -3.381 -1.897 10.348 1.00 91.94 122 GLN A C 1
ATOM 1035 O O . GLN A 1 122 ? -2.723 -2.835 10.790 1.00 91.94 122 GLN A O 1
ATOM 1040 N N . GLU A 1 123 ? -3.465 -0.727 10.963 1.00 91.44 123 GLU A N 1
ATOM 1041 C CA . GLU A 1 123 ? -2.912 -0.427 12.281 1.00 91.44 123 GLU A CA 1
ATOM 1042 C C . GLU A 1 123 ? -4.043 0.001 13.216 1.00 91.44 123 GLU A C 1
ATOM 1044 O O . GLU A 1 123 ? -4.920 0.773 12.820 1.00 91.44 123 GLU A O 1
ATOM 1049 N N . ASP A 1 124 ? -4.057 -0.525 14.437 1.00 90.50 124 ASP A N 1
ATOM 1050 C CA . ASP A 1 124 ? -4.995 -0.097 15.474 1.00 90.50 124 ASP A CA 1
ATOM 1051 C C . ASP A 1 124 ? -4.482 1.104 16.282 1.00 90.50 124 ASP A C 1
ATOM 1053 O O . ASP A 1 124 ? -3.354 1.568 16.125 1.00 90.50 124 ASP A O 1
ATOM 1057 N N . THR A 1 125 ? -5.317 1.619 17.184 1.00 88.31 125 THR A N 1
ATOM 1058 C CA . THR A 1 125 ? -4.959 2.751 18.052 1.00 88.31 125 THR A CA 1
ATOM 1059 C C . THR A 1 125 ? -3.823 2.443 19.032 1.00 88.31 125 THR A C 1
ATOM 1061 O O . THR A 1 125 ? -3.265 3.368 19.616 1.00 88.31 125 THR A O 1
ATOM 1064 N N . ALA A 1 126 ? -3.502 1.166 19.253 1.00 89.62 126 ALA A N 1
ATOM 1065 C CA . ALA A 1 126 ? -2.397 0.723 20.098 1.00 89.62 126 ALA A CA 1
ATOM 1066 C C . ALA A 1 126 ? -1.091 0.521 19.299 1.00 89.62 126 ALA A C 1
ATOM 1068 O O . ALA A 1 126 ? -0.065 0.181 19.889 1.00 89.62 126 ALA A O 1
ATOM 1069 N N . GLY A 1 127 ? -1.113 0.743 17.979 1.00 85.69 127 GLY A N 1
ATOM 1070 C CA . GLY A 1 127 ? 0.031 0.573 17.085 1.00 85.69 127 GLY A CA 1
ATOM 1071 C C . GLY A 1 127 ? 0.251 -0.868 16.617 1.00 85.69 127 GLY A C 1
ATOM 1072 O O . GLY A 1 127 ? 1.281 -1.168 16.009 1.00 85.69 127 GLY A O 1
ATOM 1073 N N . PHE A 1 128 ? -0.683 -1.785 16.884 1.00 86.44 128 PHE A N 1
ATOM 1074 C CA . PHE A 1 128 ? -0.594 -3.152 16.386 1.00 86.44 128 PHE A CA 1
ATOM 1075 C C . PHE A 1 128 ? -0.941 -3.199 14.899 1.00 86.44 128 PHE A C 1
ATOM 1077 O O . PHE A 1 128 ? -2.001 -2.735 14.475 1.00 86.44 128 PHE A O 1
ATOM 1084 N N . ARG A 1 129 ? -0.041 -3.790 14.105 1.00 88.81 129 ARG A N 1
ATOM 1085 C CA . ARG A 1 129 ? -0.155 -3.874 12.645 1.00 88.81 129 ARG A CA 1
ATOM 1086 C C . ARG A 1 129 ? -0.556 -5.267 12.190 1.00 88.81 129 ARG A C 1
ATOM 1088 O O . ARG A 1 129 ? 0.046 -6.259 12.593 1.00 88.81 129 ARG A O 1
ATOM 1095 N N . VAL A 1 130 ? -1.508 -5.319 11.267 1.00 87.88 130 VAL A N 1
ATOM 1096 C CA . VAL A 1 130 ? -1.969 -6.537 10.600 1.00 87.88 130 VAL A CA 1
ATOM 1097 C C . VAL A 1 130 ? -1.823 -6.369 9.093 1.00 87.88 130 VAL A C 1
ATOM 1099 O O . VAL A 1 130 ? -2.340 -5.413 8.516 1.00 87.88 130 VAL A O 1
ATOM 1102 N N . GLU A 1 131 ? -1.140 -7.315 8.445 1.00 88.50 131 GLU A N 1
ATOM 1103 C CA . GLU A 1 131 ? -1.189 -7.441 6.985 1.00 88.50 131 GLU A CA 1
ATOM 1104 C C . GLU A 1 131 ? -2.573 -7.957 6.582 1.00 88.50 131 GLU A C 1
ATOM 1106 O O . GLU A 1 131 ? -2.915 -9.105 6.863 1.00 88.50 131 GLU A O 1
ATOM 1111 N N . LEU A 1 132 ? -3.371 -7.120 5.922 1.00 86.06 132 LEU A N 1
ATOM 1112 C CA . LEU A 1 132 ? -4.681 -7.525 5.413 1.00 86.06 132 LEU A CA 1
ATOM 1113 C C . LEU A 1 132 ? -4.553 -8.231 4.070 1.00 86.06 132 LEU A C 1
ATOM 1115 O O . LEU A 1 132 ? -5.221 -9.231 3.803 1.00 86.06 132 LEU A O 1
ATOM 1119 N N . VAL A 1 133 ? -3.696 -7.685 3.211 1.00 85.06 133 VAL A N 1
ATOM 1120 C CA . VAL A 1 133 ? -3.491 -8.184 1.860 1.00 85.06 133 VAL A CA 1
ATOM 1121 C C . VAL A 1 133 ? -2.022 -8.084 1.512 1.00 85.06 133 VAL A C 1
ATOM 1123 O O . VAL A 1 133 ? -1.387 -7.060 1.754 1.00 85.06 133 VAL A O 1
ATOM 1126 N N . ASN A 1 134 ? -1.484 -9.136 0.914 1.00 87.75 134 ASN A N 1
ATOM 1127 C CA . ASN A 1 134 ? -0.168 -9.093 0.313 1.00 87.75 134 ASN A CA 1
ATOM 1128 C C . ASN A 1 134 ? -0.175 -9.797 -1.039 1.00 87.75 134 ASN A C 1
ATOM 1130 O O . ASN A 1 134 ? -1.102 -10.521 -1.403 1.00 87.75 134 ASN A O 1
ATOM 1134 N N . GLY A 1 135 ? 0.852 -9.549 -1.833 1.00 86.12 135 GLY A N 1
ATOM 1135 C CA . GLY A 1 135 ? 0.882 -10.146 -3.148 1.00 86.12 135 GLY A CA 1
ATOM 1136 C C . GLY A 1 135 ? 2.091 -9.783 -3.963 1.00 86.12 135 GLY A C 1
ATOM 1137 O O . GLY A 1 135 ? 2.890 -8.923 -3.587 1.00 86.12 135 GLY A O 1
ATOM 1138 N N . ILE A 1 136 ? 2.202 -10.457 -5.101 1.00 87.31 136 ILE A N 1
ATOM 1139 C CA . ILE A 1 136 ? 3.193 -10.123 -6.110 1.00 87.31 136 ILE A CA 1
ATOM 1140 C C . ILE A 1 136 ? 2.501 -9.277 -7.158 1.00 87.31 136 ILE A C 1
ATOM 1142 O O . ILE A 1 136 ? 1.419 -9.599 -7.650 1.00 87.31 136 ILE A O 1
ATOM 1146 N N . TRP A 1 137 ? 3.153 -8.190 -7.508 1.00 86.44 137 TRP A N 1
ATOM 1147 C CA . TRP A 1 137 ? 2.756 -7.373 -8.620 1.00 86.44 137 TRP A CA 1
ATOM 1148 C C . TRP A 1 137 ? 3.872 -7.341 -9.663 1.00 86.44 137 TRP A C 1
ATOM 1150 O O . TRP A 1 137 ? 5.042 -7.193 -9.335 1.00 86.44 137 TRP A O 1
ATOM 1160 N N . GLU A 1 138 ? 3.503 -7.502 -10.930 1.00 87.38 138 GLU A N 1
ATOM 1161 C CA . GLU A 1 138 ? 4.360 -7.240 -12.083 1.00 87.38 138 GLU A CA 1
ATOM 1162 C C . GLU A 1 138 ? 4.049 -5.883 -12.746 1.00 87.38 138 GLU A C 1
ATOM 1164 O O . GLU A 1 138 ? 2.952 -5.671 -13.280 1.00 87.38 138 GLU A O 1
ATOM 1169 N N . LEU A 1 139 ? 5.007 -4.952 -12.695 1.00 86.19 139 LEU A N 1
ATOM 1170 C CA . LEU A 1 139 ? 4.934 -3.649 -13.356 1.00 86.19 139 LEU A CA 1
ATOM 1171 C C . LEU A 1 139 ? 5.344 -3.799 -14.821 1.00 86.19 139 LEU A C 1
ATOM 1173 O O . LEU A 1 139 ? 6.472 -4.196 -15.104 1.00 86.19 139 LEU A O 1
ATOM 1177 N N . GLN A 1 140 ? 4.442 -3.441 -15.736 1.00 85.62 140 GLN A N 1
ATOM 1178 C CA . GLN A 1 140 ? 4.646 -3.538 -17.187 1.00 85.62 140 GLN A CA 1
ATOM 1179 C C . GLN A 1 140 ? 4.619 -2.165 -17.883 1.00 85.62 140 GLN A C 1
ATOM 1181 O O . GLN A 1 140 ? 4.112 -1.179 -17.330 1.00 85.62 140 GLN A O 1
ATOM 1186 N N . LYS A 1 141 ? 5.186 -2.121 -1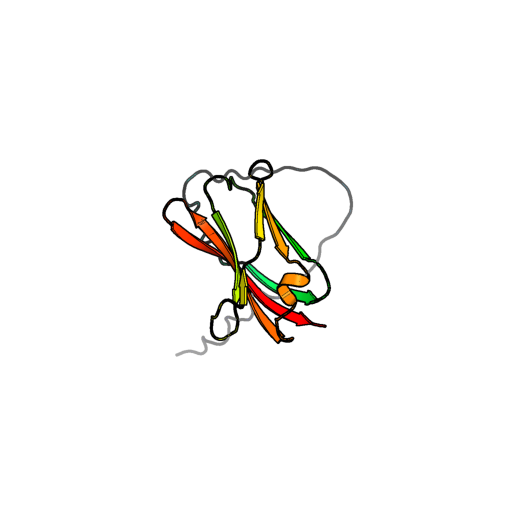9.100 1.00 82.00 141 LYS A N 1
ATOM 1187 C CA . LYS A 1 141 ? 5.111 -0.972 -20.019 1.00 82.00 141 LYS A CA 1
ATOM 1188 C C . LYS A 1 141 ? 3.730 -0.855 -20.662 1.00 82.00 141 LYS A C 1
ATOM 1190 O O . LYS A 1 141 ? 3.048 -1.887 -20.832 1.00 82.00 141 LYS A O 1
#

Radius of gyration: 23.19 Å; chains: 1; bounding box: 52×69×42 Å